Protein AF-A0A846T2T5-F1 (afdb_monomer_lite)

Radius of gyration: 12.22 Å; chains: 1; bounding box: 28×32×31 Å

Structure (mmCIF, N/CA/C/O backbone):
data_AF-A0A846T2T5-F1
#
_entry.id   AF-A0A846T2T5-F1
#
loop_
_atom_site.group_PDB
_atom_site.id
_atom_site.type_symbol
_atom_site.label_atom_id
_atom_site.label_alt_id
_atom_site.label_comp_id
_atom_site.label_asym_id
_atom_site.label_entity_id
_atom_site.label_seq_id
_atom_site.pdbx_PDB_ins_code
_atom_site.Cartn_x
_atom_site.Cartn_y
_atom_site.Cartn_z
_atom_site.occupancy
_atom_site.B_iso_or_equiv
_atom_site.auth_seq_id
_atom_site.auth_comp_id
_atom_site.auth_asym_id
_atom_site.auth_atom_id
_atom_site.pdbx_PDB_model_num
ATOM 1 N N . MET A 1 1 ? -8.475 3.086 24.132 1.00 47.91 1 MET A N 1
ATOM 2 C CA . MET A 1 1 ? -8.548 2.879 22.670 1.00 47.91 1 MET A CA 1
ATOM 3 C C . MET A 1 1 ? -7.234 2.272 22.229 1.00 47.91 1 MET A C 1
ATOM 5 O O . MET A 1 1 ? -6.213 2.935 22.358 1.00 47.91 1 MET A O 1
ATOM 9 N N . ASN A 1 2 ? -7.233 1.010 21.801 1.00 54.91 2 ASN A N 1
ATOM 10 C CA . ASN A 1 2 ? -6.019 0.383 21.285 1.00 54.91 2 ASN A CA 1
ATOM 11 C C . ASN A 1 2 ? -5.834 0.811 19.833 1.00 54.91 2 ASN A C 1
ATOM 13 O O . ASN A 1 2 ? -6.585 0.394 18.958 1.00 54.91 2 ASN A O 1
ATOM 17 N N . ASN A 1 3 ? -4.845 1.663 19.602 1.00 70.38 3 ASN A N 1
ATOM 18 C CA . ASN A 1 3 ? -4.411 2.036 18.270 1.00 70.38 3 ASN A CA 1
ATOM 19 C C . ASN A 1 3 ? -3.417 0.972 17.789 1.00 70.38 3 ASN A C 1
ATOM 21 O O . ASN A 1 3 ? -2.221 1.070 18.065 1.00 70.38 3 ASN A O 1
ATOM 25 N N . PHE A 1 4 ? -3.929 -0.101 17.186 1.00 84.12 4 PHE A N 1
ATOM 26 C CA . PHE A 1 4 ? -3.090 -1.194 16.707 1.00 84.12 4 PHE A CA 1
ATOM 27 C C . PHE A 1 4 ? -2.363 -0.788 15.424 1.00 84.12 4 PHE A C 1
ATOM 29 O O . PHE A 1 4 ? -2.939 -0.172 14.529 1.00 84.12 4 PHE A O 1
ATOM 36 N N . LEU A 1 5 ? -1.081 -1.135 15.371 1.00 88.62 5 LEU A N 1
ATOM 37 C CA . LEU A 1 5 ? -0.227 -0.966 14.209 1.00 88.62 5 LEU A CA 1
ATOM 38 C C . LEU A 1 5 ? 0.001 -2.338 13.583 1.00 88.62 5 LEU A C 1
ATOM 40 O O . LEU A 1 5 ? 0.550 -3.225 14.240 1.00 88.62 5 LEU A O 1
ATOM 44 N N . TYR A 1 6 ? -0.433 -2.512 12.340 1.00 91.00 6 TYR A N 1
ATOM 45 C CA . TYR A 1 6 ? -0.358 -3.790 11.639 1.00 91.00 6 TYR A CA 1
ATOM 46 C C . TYR A 1 6 ? 0.781 -3.797 10.629 1.00 91.00 6 TYR A C 1
ATOM 48 O O . TYR A 1 6 ? 0.950 -2.850 9.874 1.00 91.00 6 TYR A O 1
ATOM 56 N N . ASP A 1 7 ? 1.545 -4.886 10.605 1.00 92.62 7 ASP A N 1
ATOM 57 C CA . ASP A 1 7 ? 2.646 -5.103 9.667 1.00 92.62 7 ASP A CA 1
ATOM 58 C C . ASP A 1 7 ? 2.239 -6.175 8.642 1.00 92.62 7 ASP A C 1
ATOM 60 O O . ASP A 1 7 ? 2.217 -7.379 8.930 1.00 92.62 7 ASP A O 1
ATOM 64 N N . ILE A 1 8 ? 1.858 -5.741 7.440 1.00 92.88 8 ILE A N 1
ATOM 65 C CA . ILE A 1 8 ? 1.165 -6.581 6.452 1.00 92.88 8 ILE A CA 1
ATOM 66 C C . ILE A 1 8 ? 1.808 -6.483 5.062 1.00 92.88 8 ILE A C 1
ATOM 68 O O . ILE A 1 8 ? 2.402 -5.458 4.734 1.00 92.88 8 ILE A O 1
ATOM 72 N N . PRO A 1 9 ? 1.716 -7.527 4.219 1.00 92.31 9 PRO A N 1
ATOM 73 C CA . PRO A 1 9 ? 2.045 -7.407 2.802 1.00 92.31 9 PRO A CA 1
ATOM 74 C C . PRO A 1 9 ? 1.006 -6.548 2.066 1.00 92.31 9 PRO A C 1
ATOM 76 O O . PRO A 1 9 ? -0.163 -6.524 2.453 1.00 92.31 9 PRO A O 1
ATOM 79 N N . VAL A 1 10 ? 1.413 -5.925 0.954 1.00 88.25 10 VAL A N 1
ATOM 80 C CA . VAL A 1 10 ? 0.549 -5.101 0.080 1.00 88.25 10 VAL A CA 1
ATOM 81 C C . VAL A 1 10 ? -0.786 -5.790 -0.249 1.00 88.25 10 VAL A C 1
ATOM 83 O O . VAL A 1 10 ? -1.853 -5.201 -0.121 1.00 88.25 10 VAL A O 1
ATOM 86 N N . ALA A 1 11 ? -0.757 -7.084 -0.575 1.00 89.44 11 ALA A N 1
ATOM 87 C CA . ALA A 1 11 ? -1.957 -7.842 -0.943 1.00 89.44 11 ALA A CA 1
ATOM 88 C C . ALA A 1 11 ? -3.033 -7.923 0.162 1.00 89.44 11 ALA A C 1
ATOM 90 O O . ALA A 1 11 ? -4.181 -8.257 -0.125 1.00 89.44 11 ALA A O 1
ATOM 91 N N . GLN A 1 12 ? -2.682 -7.656 1.424 1.00 92.19 12 GLN A N 1
ATOM 92 C CA . GLN A 1 12 ? -3.621 -7.704 2.545 1.00 92.19 12 GLN A CA 1
ATOM 93 C C . GLN A 1 12 ? -4.276 -6.360 2.851 1.00 92.19 12 GLN A C 1
ATOM 95 O O . GLN A 1 12 ? -5.226 -6.338 3.628 1.00 92.19 12 GLN A O 1
ATOM 100 N N . ILE A 1 13 ? -3.838 -5.261 2.237 1.00 88.31 13 ILE A N 1
ATOM 101 C CA . ILE A 1 13 ? -4.347 -3.919 2.544 1.00 88.31 13 ILE A CA 1
ATOM 102 C C . ILE A 1 13 ? -5.882 -3.824 2.525 1.00 88.31 13 ILE A C 1
ATOM 104 O O . ILE A 1 13 ? -6.432 -3.315 3.505 1.00 88.31 13 ILE A O 1
ATOM 108 N N . PRO A 1 14 ? -6.607 -4.393 1.537 1.00 89.25 14 PRO A N 1
ATOM 109 C CA . PRO A 1 14 ? -8.067 -4.305 1.515 1.00 89.25 14 PRO A CA 1
ATOM 110 C C . PRO A 1 14 ? -8.745 -4.853 2.780 1.00 89.25 14 PRO A C 1
ATOM 112 O O . PRO A 1 14 ? -9.805 -4.368 3.169 1.00 89.25 14 PRO A O 1
ATOM 115 N N . ALA A 1 15 ? -8.134 -5.840 3.445 1.00 90.62 15 ALA A N 1
ATOM 116 C CA . ALA A 1 15 ? -8.660 -6.450 4.666 1.00 90.62 15 ALA A CA 1
ATOM 117 C C . ALA A 1 15 ? -8.377 -5.630 5.939 1.00 90.62 15 ALA A C 1
ATOM 119 O O . ALA A 1 15 ? -8.996 -5.880 6.971 1.00 90.62 15 ALA A O 1
ATOM 120 N N . TYR A 1 16 ? -7.460 -4.661 5.874 1.00 89.31 16 TYR A N 1
ATOM 121 C CA . TYR A 1 16 ? -7.027 -3.838 7.009 1.00 89.31 16 TYR A CA 1
ATOM 122 C C . TYR A 1 16 ? -7.314 -2.341 6.805 1.00 89.31 16 TYR A C 1
ATOM 124 O O . TYR A 1 16 ? -6.764 -1.501 7.520 1.00 89.31 16 TYR A O 1
ATOM 132 N N . ARG A 1 17 ? -8.196 -1.994 5.858 1.00 86.31 17 ARG A N 1
ATOM 133 C CA . ARG A 1 17 ? -8.620 -0.609 5.608 1.00 86.31 17 ARG A CA 1
ATOM 134 C C . ARG A 1 17 ? -9.114 0.072 6.888 1.00 86.31 17 ARG A C 1
ATOM 136 O O . ARG A 1 17 ? -9.865 -0.509 7.672 1.00 86.31 17 ARG A O 1
ATOM 143 N N . GLY A 1 18 ? -8.675 1.314 7.093 1.00 84.75 18 GLY A N 1
ATOM 144 C CA . GLY A 1 18 ? -8.989 2.116 8.281 1.00 84.75 18 GLY A CA 1
ATOM 145 C C . GLY A 1 18 ? -8.156 1.791 9.530 1.00 84.75 18 GLY A C 1
ATOM 146 O O . GLY A 1 18 ? -8.391 2.384 10.580 1.00 84.75 18 GLY A O 1
ATOM 147 N N . GLN A 1 19 ? -7.191 0.869 9.447 1.00 89.19 19 GLN A N 1
ATOM 148 C CA . GLN A 1 19 ? -6.192 0.630 10.497 1.00 89.19 19 GLN A CA 1
ATOM 149 C C . GLN A 1 19 ? -4.877 1.346 10.171 1.00 89.19 19 GLN A C 1
ATOM 151 O O . GLN A 1 19 ? -4.657 1.739 9.034 1.00 89.19 19 GLN A O 1
ATOM 156 N N . ARG A 1 20 ? -3.968 1.490 11.145 1.00 89.19 20 ARG A N 1
ATOM 157 C CA . ARG A 1 20 ? -2.616 2.013 10.874 1.00 89.19 20 ARG A CA 1
ATOM 158 C C . ARG A 1 20 ? -1.704 0.886 10.403 1.00 89.19 20 ARG A C 1
ATOM 160 O O . ARG A 1 20 ? -1.588 -0.130 11.093 1.00 89.19 20 ARG A O 1
ATOM 167 N N . LEU A 1 21 ? -1.052 1.070 9.258 1.00 90.94 21 LEU A N 1
ATOM 168 C CA . LEU A 1 21 ? -0.353 0.006 8.537 1.00 90.94 21 LEU A CA 1
ATOM 169 C C . LEU A 1 21 ? 1.128 0.328 8.308 1.00 90.94 21 LEU A C 1
ATOM 171 O O . LEU A 1 21 ? 1.485 1.426 7.881 1.00 90.94 21 LEU A O 1
ATOM 175 N N . ILE A 1 22 ? 1.981 -0.669 8.535 1.00 90.81 22 ILE A N 1
ATOM 176 C CA . ILE A 1 22 ? 3.317 -0.785 7.950 1.00 90.81 22 ILE A CA 1
ATOM 177 C C . ILE A 1 22 ? 3.205 -1.763 6.784 1.00 90.81 22 ILE A C 1
ATOM 179 O O . ILE A 1 22 ? 2.840 -2.926 6.980 1.00 90.81 22 ILE A O 1
ATOM 183 N N . ILE A 1 23 ? 3.544 -1.305 5.581 1.00 91.00 23 ILE A N 1
ATOM 184 C CA . ILE A 1 23 ? 3.439 -2.120 4.370 1.00 91.00 23 ILE A CA 1
ATOM 185 C C . ILE A 1 23 ? 4.764 -2.810 4.071 1.00 91.00 23 ILE A C 1
ATOM 187 O O . ILE A 1 23 ? 5.805 -2.167 3.950 1.00 91.00 23 ILE A O 1
ATOM 191 N N . ARG A 1 24 ? 4.732 -4.134 3.938 1.00 91.81 24 ARG A N 1
ATOM 192 C CA . ARG A 1 24 ? 5.872 -4.946 3.512 1.00 91.81 24 ARG A CA 1
ATOM 193 C C . ARG A 1 24 ? 5.919 -5.054 1.998 1.00 91.81 24 ARG A C 1
ATOM 195 O O . ARG A 1 24 ? 4.942 -5.492 1.391 1.00 91.81 24 ARG A O 1
ATOM 202 N N . THR A 1 25 ? 7.072 -4.731 1.422 1.00 88.69 25 THR A N 1
ATOM 203 C CA . THR A 1 25 ? 7.338 -4.895 -0.011 1.00 88.69 25 THR A CA 1
ATOM 204 C C . THR A 1 25 ? 8.794 -5.288 -0.265 1.00 88.69 25 THR A C 1
ATOM 206 O O . THR A 1 25 ? 9.700 -4.902 0.477 1.00 88.69 25 THR A O 1
ATOM 209 N N . ASP A 1 26 ? 9.020 -6.089 -1.296 1.00 88.94 26 ASP A N 1
ATOM 210 C CA . 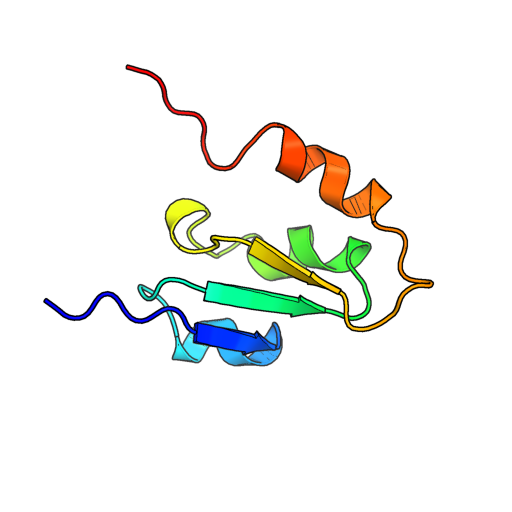ASP A 1 26 ? 10.324 -6.343 -1.913 1.00 88.94 26 ASP A CA 1
ATOM 211 C C . ASP A 1 26 ? 10.576 -5.442 -3.134 1.00 88.94 26 ASP A C 1
ATOM 213 O O . ASP A 1 26 ? 11.728 -5.255 -3.524 1.00 88.94 26 ASP A O 1
ATOM 217 N N . ASP A 1 27 ? 9.520 -4.828 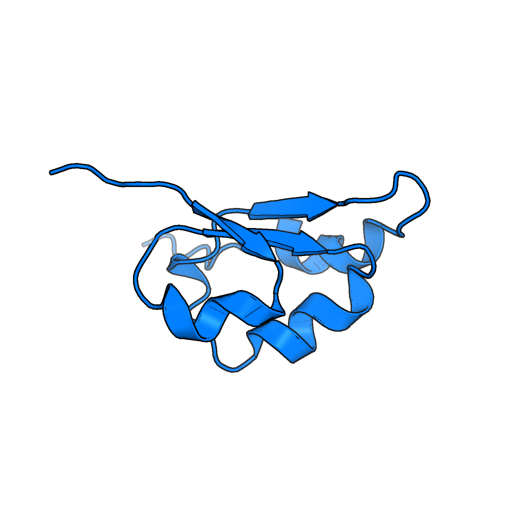-3.672 1.00 87.44 27 ASP A N 1
ATOM 218 C CA . ASP A 1 27 ? 9.552 -3.909 -4.804 1.00 87.44 27 ASP A CA 1
ATOM 219 C C . ASP A 1 27 ? 8.942 -2.542 -4.417 1.00 87.44 27 ASP A C 1
ATOM 221 O O . ASP A 1 27 ? 7.729 -2.320 -4.530 1.00 87.44 27 ASP A O 1
ATOM 225 N N . PRO A 1 28 ? 9.758 -1.599 -3.913 1.00 83.81 28 PRO A N 1
ATOM 226 C CA . PRO A 1 28 ? 9.285 -0.273 -3.526 1.00 83.81 28 PRO A CA 1
ATOM 227 C C . PRO A 1 28 ? 8.790 0.573 -4.704 1.00 83.81 28 PRO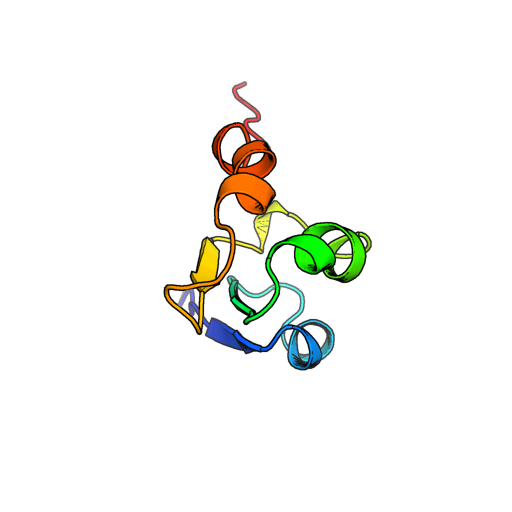 A C 1
ATOM 229 O O . PRO A 1 28 ? 8.008 1.494 -4.484 1.00 83.81 28 PRO A O 1
ATOM 232 N N . ALA A 1 29 ? 9.197 0.274 -5.943 1.00 85.12 29 ALA A N 1
ATOM 233 C CA . ALA A 1 29 ? 8.795 1.051 -7.117 1.00 85.12 29 ALA A CA 1
ATOM 234 C C . ALA A 1 29 ? 7.331 0.812 -7.513 1.00 85.12 29 ALA A C 1
ATOM 236 O O . ALA A 1 29 ? 6.709 1.672 -8.136 1.00 85.12 29 ALA A O 1
ATOM 237 N N . ARG A 1 30 ? 6.764 -0.335 -7.129 1.00 85.31 30 ARG A N 1
ATOM 238 C CA . ARG A 1 30 ? 5.352 -0.678 -7.376 1.00 85.31 30 ARG A CA 1
ATOM 239 C C . ARG A 1 30 ? 4.398 -0.088 -6.349 1.00 85.31 30 ARG A C 1
ATOM 241 O O . ARG A 1 30 ? 3.231 0.147 -6.655 1.00 85.31 30 ARG A O 1
ATOM 248 N N . LEU A 1 31 ? 4.915 0.213 -5.163 1.00 83.88 31 LEU A N 1
ATOM 249 C CA . LEU A 1 31 ? 4.128 0.642 -4.019 1.00 83.88 31 LEU A CA 1
ATOM 250 C C . LEU A 1 31 ? 3.227 1.869 -4.289 1.00 83.88 31 LEU A C 1
ATOM 252 O O . LEU A 1 31 ? 2.082 1.846 -3.846 1.00 83.88 31 LEU A O 1
ATOM 256 N N . PRO A 1 32 ? 3.651 2.909 -5.039 1.00 81.50 32 PRO A N 1
ATOM 257 C CA . PRO A 1 32 ? 2.771 4.035 -5.360 1.00 81.50 32 PRO A CA 1
ATOM 258 C C . PRO A 1 32 ? 1.537 3.639 -6.177 1.00 81.50 32 PRO A C 1
ATOM 260 O O . PRO A 1 32 ? 0.469 4.208 -5.979 1.00 81.50 32 PRO A O 1
ATOM 263 N N . ALA 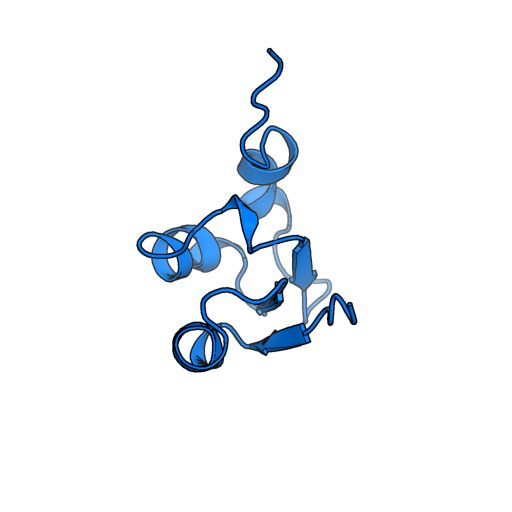A 1 33 ? 1.674 2.674 -7.091 1.00 84.06 33 ALA A N 1
ATOM 264 C CA . ALA A 1 33 ? 0.555 2.186 -7.892 1.00 84.06 33 ALA A CA 1
ATOM 265 C C . ALA A 1 33 ? -0.380 1.311 -7.049 1.00 84.06 33 ALA A C 1
ATOM 267 O O . ALA A 1 33 ? -1.596 1.466 -7.121 1.00 84.06 33 ALA A O 1
ATOM 268 N N . ASP A 1 34 ? 0.192 0.445 -6.211 1.00 84.44 34 ASP A N 1
ATOM 269 C CA . ASP A 1 34 ? -0.572 -0.461 -5.349 1.00 84.44 34 ASP A CA 1
ATOM 270 C C . ASP A 1 34 ? -1.348 0.278 -4.241 1.00 84.44 34 ASP A C 1
ATOM 272 O O . ASP A 1 34 ? -2.323 -0.250 -3.710 1.00 84.44 34 ASP A O 1
ATOM 276 N N . LEU A 1 35 ? -0.928 1.498 -3.892 1.00 83.12 35 LEU A N 1
ATOM 277 C CA . LEU A 1 35 ? -1.539 2.331 -2.851 1.00 83.12 35 LEU A CA 1
ATOM 278 C C . LEU A 1 35 ? -2.347 3.512 -3.388 1.00 83.12 35 LEU A C 1
ATOM 280 O O . LEU A 1 35 ? -2.817 4.328 -2.600 1.00 83.12 35 LEU A O 1
ATOM 284 N N . ALA A 1 36 ? -2.532 3.612 -4.705 1.00 81.62 36 ALA A N 1
ATOM 285 C CA . ALA A 1 36 ? -3.222 4.741 -5.327 1.00 81.62 36 ALA A CA 1
ATOM 286 C C . ALA A 1 36 ? -4.669 4.935 -4.827 1.00 81.62 36 ALA A C 1
ATOM 288 O O . ALA A 1 36 ? -5.189 6.047 -4.872 1.00 81.62 36 ALA A O 1
ATOM 289 N N . GLU A 1 37 ? -5.314 3.864 -4.357 1.00 80.12 37 GLU A N 1
ATOM 290 C CA . GLU A 1 37 ? -6.699 3.866 -3.863 1.00 80.12 37 GLU A CA 1
ATOM 291 C C . GLU A 1 37 ? -6.808 3.928 -2.328 1.00 80.12 37 GLU A C 1
ATOM 293 O O . GLU A 1 37 ? -7.915 3.926 -1.788 1.00 80.12 37 GLU A O 1
ATOM 298 N N . GLU A 1 38 ? -5.681 3.954 -1.616 1.00 82.81 38 GLU A N 1
ATOM 299 C CA . GLU A 1 38 ? -5.640 3.861 -0.158 1.00 82.81 38 GLU A CA 1
ATOM 300 C C . GLU A 1 38 ? -5.459 5.236 0.492 1.00 82.81 38 GLU A C 1
ATOM 302 O O . GLU A 1 38 ? -4.876 6.153 -0.085 1.00 82.81 38 GLU A O 1
ATOM 307 N N . ASP A 1 39 ? -5.962 5.383 1.719 1.00 78.88 39 ASP A N 1
ATOM 308 C CA . ASP A 1 39 ? -5.808 6.619 2.485 1.00 78.88 39 ASP A CA 1
ATOM 309 C C . ASP A 1 39 ? -4.357 6.743 2.989 1.00 78.88 39 ASP A C 1
ATOM 311 O O . ASP A 1 39 ? -3.928 5.935 3.828 1.00 78.88 39 ASP A O 1
ATOM 315 N N . PRO A 1 40 ? -3.583 7.744 2.530 1.00 75.88 40 PRO A N 1
ATOM 316 C CA . PRO A 1 40 ? -2.186 7.890 2.916 1.00 75.88 40 PRO A CA 1
ATOM 317 C C . PRO A 1 40 ? -2.003 8.186 4.412 1.00 75.88 40 PRO A C 1
ATOM 319 O O . PRO A 1 40 ? -0.927 7.924 4.945 1.00 75.88 40 PRO A O 1
ATOM 322 N N . GLU A 1 41 ? -3.030 8.667 5.125 1.00 80.31 41 GLU A N 1
ATOM 323 C CA . GLU A 1 41 ? -2.976 8.873 6.581 1.00 80.31 41 GLU A CA 1
ATOM 324 C C . GLU A 1 41 ? -2.929 7.548 7.364 1.00 80.31 41 GLU A C 1
ATOM 326 O O . GLU A 1 41 ? -2.469 7.495 8.513 1.00 80.31 41 GLU A O 1
ATOM 331 N N . THR A 1 42 ? -3.372 6.453 6.737 1.00 84.44 42 THR A N 1
ATOM 332 C CA . THR A 1 42 ? -3.363 5.109 7.331 1.00 84.44 42 THR A CA 1
ATOM 333 C C . THR A 1 42 ? -2.018 4.401 7.168 1.00 84.44 42 THR A C 1
ATOM 335 O O . THR A 1 42 ? -1.674 3.536 7.982 1.00 84.44 42 THR A O 1
ATOM 338 N N . ILE A 1 43 ? -1.213 4.800 6.178 1.00 86.75 43 ILE A N 1
ATOM 339 C CA . ILE A 1 43 ? 0.092 4.205 5.894 1.00 86.75 43 ILE A CA 1
ATOM 340 C C . ILE A 1 43 ? 1.178 4.950 6.667 1.00 86.75 43 ILE A C 1
ATOM 342 O O . ILE A 1 43 ? 1.633 6.023 6.291 1.00 86.75 43 ILE A O 1
ATOM 346 N N . VAL A 1 44 ? 1.629 4.355 7.767 1.00 86.38 44 VAL A N 1
ATOM 347 C CA . VAL A 1 44 ? 2.625 4.962 8.666 1.00 86.38 44 VAL A CA 1
ATOM 348 C C . VAL A 1 44 ? 4.063 4.589 8.320 1.00 86.38 44 VAL A C 1
ATOM 350 O O . VAL A 1 44 ? 4.993 5.178 8.868 1.00 86.38 44 VAL A O 1
ATOM 353 N N . GLY A 1 45 ? 4.271 3.629 7.420 1.00 85.69 45 GLY A N 1
ATOM 354 C CA . GLY A 1 45 ? 5.604 3.310 6.932 1.00 85.69 45 GLY A CA 1
ATOM 355 C C . GLY A 1 45 ? 5.660 2.111 5.998 1.00 85.69 45 GLY A C 1
ATOM 356 O O . GLY A 1 45 ? 4.675 1.405 5.778 1.00 85.69 45 GLY A O 1
ATOM 357 N N . VAL A 1 46 ? 6.860 1.872 5.475 1.00 87.62 46 VAL A N 1
ATOM 358 C CA . VAL A 1 46 ? 7.164 0.773 4.556 1.00 87.62 46 VAL A CA 1
ATOM 359 C C . VAL A 1 46 ? 8.331 -0.024 5.118 1.00 87.62 46 VAL A C 1
ATOM 361 O O . VAL A 1 46 ? 9.364 0.542 5.474 1.00 87.62 46 VAL A O 1
ATOM 364 N N . ARG A 1 47 ? 8.181 -1.345 5.190 1.00 88.31 47 ARG A N 1
ATOM 365 C CA . ARG A 1 47 ? 9.261 -2.272 5.525 1.00 88.31 47 ARG A CA 1
ATOM 366 C C . ARG A 1 47 ? 9.746 -2.949 4.248 1.00 88.31 47 ARG A C 1
ATOM 368 O O . ARG A 1 47 ? 9.025 -3.751 3.656 1.00 88.31 47 ARG A O 1
ATOM 375 N N . LEU A 1 48 ? 10.991 -2.673 3.874 1.00 88.25 48 LEU A N 1
ATOM 376 C CA . L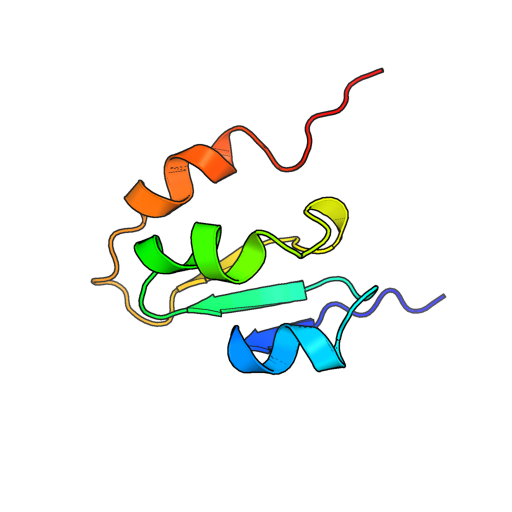EU A 1 48 ? 11.655 -3.369 2.776 1.00 88.25 48 LEU A CA 1
ATOM 377 C C . LEU A 1 48 ? 12.057 -4.779 3.212 1.00 88.25 48 LEU A C 1
ATOM 379 O O . LEU A 1 48 ? 12.686 -4.962 4.255 1.00 88.25 48 LEU A O 1
ATOM 383 N N . LEU A 1 49 ? 11.682 -5.776 2.412 1.00 85.31 49 LEU A N 1
ATOM 384 C CA . LEU A 1 49 ? 12.021 -7.180 2.658 1.00 85.31 49 LEU A CA 1
ATOM 385 C C . LEU A 1 49 ? 13.407 -7.565 2.121 1.00 85.31 49 LEU A C 1
ATOM 387 O O . LEU A 1 49 ? 13.953 -8.583 2.541 1.00 85.31 49 LEU A O 1
ATOM 391 N N . SER A 1 50 ? 13.993 -6.748 1.241 1.00 81.38 50 SER A N 1
ATOM 392 C CA . SER A 1 50 ? 15.349 -6.935 0.722 1.00 81.38 50 SER A CA 1
ATOM 393 C C . SER A 1 50 ? 16.189 -5.670 0.881 1.00 81.38 50 SER A C 1
ATOM 395 O O . SER A 1 50 ? 15.737 -4.571 0.574 1.00 81.38 50 SER A O 1
ATOM 397 N N . LEU A 1 51 ? 17.448 -5.842 1.293 1.00 68.25 51 LEU A N 1
ATOM 398 C CA . LEU A 1 51 ? 18.462 -4.780 1.335 1.00 68.25 51 LEU A CA 1
ATOM 399 C C . LEU A 1 51 ? 18.890 -4.308 -0.062 1.00 68.25 51 LEU A C 1
ATOM 401 O O . LEU A 1 51 ? 19.426 -3.214 -0.189 1.00 68.25 51 LEU A O 1
ATOM 405 N N . SER A 1 52 ? 18.672 -5.126 -1.097 1.00 76.38 52 SER A N 1
ATOM 406 C CA . SER A 1 52 ? 18.959 -4.762 -2.490 1.00 76.38 52 SER A CA 1
ATOM 407 C C . SER A 1 52 ? 17.832 -3.968 -3.150 1.00 76.38 52 SER A C 1
ATOM 409 O O . SER A 1 52 ? 17.980 -3.562 -4.299 1.00 76.38 52 SER A O 1
ATOM 411 N N . ALA A 1 53 ? 16.687 -3.824 -2.477 1.00 74.75 53 ALA A N 1
ATOM 412 C CA . ALA A 1 53 ? 15.568 -3.060 -2.999 1.00 74.75 53 ALA A CA 1
ATOM 413 C C . ALA A 1 53 ? 15.945 -1.575 -3.040 1.00 74.75 53 ALA A C 1
ATOM 415 O O . ALA A 1 53 ? 16.452 -1.032 -2.056 1.00 74.75 53 ALA A O 1
ATOM 416 N N . ASP A 1 54 ? 15.700 -0.927 -4.178 1.00 76.88 54 ASP A N 1
ATOM 417 C CA . ASP A 1 54 ? 16.036 0.481 -4.365 1.00 76.88 54 ASP A CA 1
ATOM 418 C C . ASP A 1 54 ? 15.109 1.373 -3.531 1.00 76.88 54 ASP A C 1
ATOM 420 O O . ASP A 1 54 ? 13.993 1.714 -3.928 1.00 76.88 54 ASP A O 1
ATOM 424 N N . SER A 1 55 ? 15.575 1.757 -2.343 1.00 73.69 55 SER A N 1
ATOM 425 C CA . SER A 1 55 ? 14.835 2.639 -1.445 1.00 73.69 55 SER A CA 1
ATOM 426 C C . SER A 1 55 ? 14.658 4.049 -2.011 1.00 73.69 55 SER A C 1
ATOM 428 O O . SER A 1 55 ? 13.799 4.778 -1.514 1.00 73.69 55 SER A O 1
ATOM 430 N N . ALA A 1 56 ? 15.386 4.432 -3.071 1.00 78.94 56 ALA A N 1
ATOM 431 C CA . ALA A 1 56 ? 15.207 5.724 -3.723 1.00 78.94 56 ALA A CA 1
ATOM 432 C C . ALA A 1 56 ? 13.799 5.891 -4.314 1.00 78.94 56 ALA A C 1
ATOM 434 O O . ALA A 1 56 ? 13.290 7.011 -4.367 1.00 78.94 56 ALA A O 1
ATOM 435 N N . ALA A 1 57 ? 13.128 4.791 -4.674 1.00 76.06 57 ALA A N 1
ATOM 436 C CA . ALA A 1 57 ? 11.730 4.808 -5.101 1.00 76.06 57 ALA A CA 1
ATOM 437 C C . ALA A 1 57 ? 10.765 5.302 -4.002 1.00 76.06 57 ALA A C 1
ATOM 439 O O . ALA A 1 57 ? 9.683 5.794 -4.312 1.00 76.06 57 ALA A O 1
ATOM 440 N N . LEU A 1 58 ? 11.170 5.233 -2.726 1.00 74.62 58 LEU A N 1
ATOM 441 C CA . LEU A 1 58 ? 10.423 5.767 -1.583 1.00 74.62 58 LEU A CA 1
ATOM 442 C C . LEU A 1 58 ? 10.811 7.215 -1.235 1.00 74.62 58 LEU A C 1
ATOM 444 O O . LEU A 1 58 ? 10.182 7.817 -0.370 1.00 74.62 58 LEU A O 1
ATOM 448 N N . ASN A 1 59 ? 11.802 7.825 -1.894 1.00 75.06 59 ASN A N 1
ATOM 449 C CA . ASN A 1 59 ? 12.174 9.224 -1.634 1.00 75.06 59 ASN A CA 1
ATOM 450 C C . ASN A 1 59 ? 11.009 10.221 -1.789 1.00 75.06 59 ASN A C 1
ATOM 452 O O . ASN A 1 59 ? 10.925 11.135 -0.969 1.00 75.06 59 ASN A O 1
ATOM 456 N N . PRO A 1 60 ? 10.077 10.066 -2.754 1.00 70.88 60 PRO A N 1
ATOM 457 C CA . PRO A 1 60 ? 8.897 10.927 -2.828 1.00 70.88 60 PRO A CA 1
ATOM 458 C C . PRO A 1 60 ? 8.021 10.866 -1.567 1.00 70.88 60 PRO A C 1
ATOM 460 O O . PRO A 1 60 ? 7.357 11.842 -1.237 1.00 70.88 60 PRO A O 1
ATOM 463 N N . TRP A 1 61 ? 8.054 9.750 -0.833 1.00 66.50 61 TRP A N 1
ATOM 464 C CA . TRP A 1 61 ? 7.339 9.583 0.434 1.00 66.50 61 TRP A CA 1
ATOM 465 C C . TRP A 1 61 ? 8.070 10.213 1.623 1.00 66.50 61 TRP A C 1
ATOM 467 O O . TRP A 1 61 ? 7.434 10.578 2.610 1.00 66.50 61 TRP A O 1
ATOM 477 N N . ALA A 1 62 ? 9.393 10.394 1.540 1.00 58.66 62 ALA A N 1
ATOM 478 C CA . ALA A 1 62 ? 10.178 11.053 2.588 1.00 58.66 62 ALA A CA 1
ATOM 479 C C . ALA A 1 62 ? 9.800 12.537 2.763 1.00 58.66 62 ALA A C 1
ATOM 481 O O . ALA A 1 62 ? 10.000 13.103 3.836 1.00 58.66 62 ALA A O 1
ATOM 482 N N . SER A 1 63 ? 9.223 13.155 1.727 1.00 53.38 63 SER A N 1
ATOM 483 C CA . SER A 1 63 ? 8.678 14.516 1.770 1.00 53.38 63 SER A CA 1
ATOM 484 C C . SER A 1 63 ? 7.169 14.567 2.017 1.00 53.38 63 SER A C 1
ATOM 486 O O . SER A 1 63 ? 6.603 15.659 1.986 1.00 53.38 63 SER A O 1
ATOM 488 N N . GLY A 1 64 ? 6.512 13.434 2.295 1.00 45.62 64 GLY A N 1
ATOM 489 C CA . GLY A 1 64 ? 5.092 13.468 2.596 1.00 45.62 64 GLY A CA 1
ATOM 490 C C . GLY A 1 64 ? 4.394 12.131 2.887 1.00 45.62 64 GLY A C 1
ATOM 491 O O . GLY A 1 64 ? 3.789 11.546 1.997 1.00 45.62 64 GLY A O 1
ATOM 492 N N . LEU A 1 65 ? 4.276 11.774 4.173 1.00 49.94 65 LEU A N 1
ATOM 493 C CA . LEU A 1 65 ? 2.917 11.676 4.747 1.00 49.94 65 LEU A CA 1
ATOM 494 C C . LEU A 1 65 ? 2.174 12.968 4.372 1.00 49.94 65 LEU A C 1
ATOM 496 O O . LEU A 1 65 ? 2.862 13.981 4.286 1.00 49.94 65 LEU A O 1
ATOM 500 N N . PRO A 1 66 ? 0.849 13.022 4.163 1.00 44.06 66 PRO A N 1
ATOM 501 C CA . PRO A 1 66 ? 0.179 14.297 3.912 1.00 44.06 66 PRO A CA 1
ATOM 502 C C . PRO A 1 66 ? 0.591 15.301 4.997 1.00 44.06 66 PRO A C 1
ATOM 504 O O . PRO A 1 66 ? 0.174 15.224 6.150 1.00 44.06 66 PRO A O 1
ATOM 507 N N . TRP A 1 67 ? 1.509 16.200 4.644 1.00 46.53 67 TRP A N 1
ATOM 508 C CA . TRP A 1 67 ? 2.130 17.130 5.569 1.00 46.53 67 TRP A CA 1
ATOM 509 C C . TRP A 1 67 ? 1.217 18.341 5.576 1.00 46.53 67 TRP A C 1
ATOM 511 O O . TRP A 1 67 ? 1.535 19.399 5.045 1.00 46.53 67 TRP A O 1
ATOM 521 N N . ASN A 1 68 ? 0.010 18.146 6.096 1.00 39.53 68 ASN A N 1
ATOM 522 C CA . ASN A 1 68 ? -0.918 19.234 6.304 1.00 39.53 68 ASN A CA 1
ATOM 523 C C . ASN A 1 68 ? -0.522 19.937 7.609 1.00 39.53 68 ASN A C 1
ATOM 525 O O . ASN A 1 68 ? -0.955 19.538 8.689 1.00 39.53 68 ASN A O 1
ATOM 529 N N . TRP A 1 69 ? 0.347 20.949 7.525 1.00 40.62 69 TRP A N 1
ATOM 530 C CA . TRP A 1 69 ? 0.427 21.960 8.579 1.00 40.62 69 TRP A CA 1
ATOM 531 C C . TRP A 1 69 ? -0.707 22.952 8.346 1.00 40.62 69 TRP A C 1
ATOM 533 O O . TRP A 1 69 ? -0.716 23.669 7.344 1.00 40.62 69 TRP A O 1
ATOM 543 N N . SER A 1 70 ? -1.656 22.961 9.279 1.00 4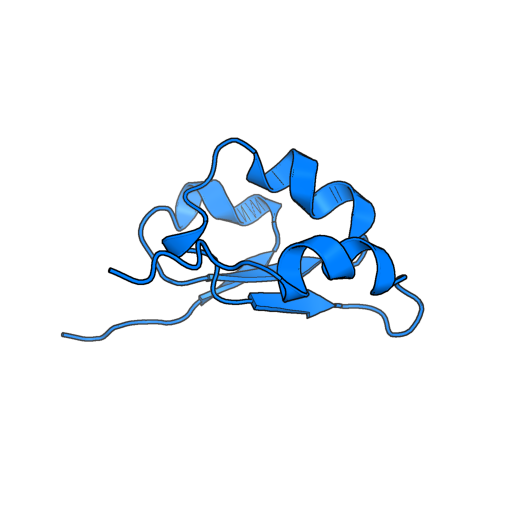6.53 70 SER A N 1
ATOM 544 C CA . SER A 1 70 ? -2.419 24.170 9.569 1.00 46.53 70 SER A CA 1
ATOM 545 C C . SER A 1 70 ? -1.524 25.238 10.191 1.00 46.53 70 SER A C 1
ATOM 547 O O . SER A 1 70 ? -0.463 24.877 10.754 1.00 46.53 70 SER A O 1
#

pLDDT: mean 78.33, std 14.59, range [39.53, 92.88]

Secondary structure (DSSP, 8-state):
----EEEEEGGGGGGGTTSEEEEEES-TTTHHHHTTTS-TTTEEEEEES-TTS-GGGGHHHHT-S-----

Sequence (70 aa):
MNNFLYDIPVAQIPAYRGQRLIIRTDDPARLPADLAEEDPETIVGVRLLSLSADSAALNPWASGLPWNWS

Foldseek 3Di:
DDQDEEEEELVCCVVQAPHAYAYEDCALLCVCVSCVPHQLLSDPYYDHPDPPHPCVSCVVCVVDPPPDDD